Protein AF-A0A6G2VKL6-F1 (afdb_monomer_lite)

Secondary structure (DSSP, 8-state):
-PPPPPP--TTHHHHHHHHHHHHHHHHH--------PPPPPPSSPP--PPPPP---HHHHHHHHHHHHHHHHHHHHHTT--TT---------

Radius of gyration: 29.14 Å; chains: 1; bounding box: 83×34×46 Å

pLDDT: mean 72.25, std 14.51, range [41.91, 92.44]

Foldseek 3Di:
DDDDDDDPPPPVVVVVVVVVVVVCVVVVDPPDPPPDPPDDDDPDDDPPDDDDDPDDPVRVVVVQVVVVVCQVVVCVVVVPDPVDGDHDDDDD

Structure (mmCIF, N/CA/C/O backbone):
data_AF-A0A6G2VKL6-F1
#
_entry.id   AF-A0A6G2VKL6-F1
#
loop_
_atom_site.group_PDB
_atom_site.id
_atom_site.type_symbol
_atom_site.label_atom_id
_atom_site.label_alt_id
_atom_site.label_comp_id
_atom_site.label_asym_id
_atom_site.label_entity_id
_atom_site.label_seq_id
_atom_site.pdbx_PDB_ins_code
_atom_site.Cartn_x
_atom_site.Cartn_y
_atom_site.Cartn_z
_atom_site.occupancy
_atom_site.B_iso_or_equiv
_atom_site.auth_seq_id
_atom_site.auth_comp_id
_atom_site.auth_asym_id
_atom_site.auth_atom_id
_atom_site.pdbx_PDB_model_num
ATOM 1 N N . MET A 1 1 ? 69.534 20.590 11.400 1.00 41.91 1 MET A N 1
ATOM 2 C CA . MET A 1 1 ? 68.075 20.702 11.167 1.00 41.91 1 MET A CA 1
ATOM 3 C C . MET A 1 1 ? 67.853 20.786 9.660 1.00 41.91 1 MET A C 1
ATOM 5 O O . MET A 1 1 ? 68.397 21.690 9.044 1.00 41.91 1 MET A O 1
ATOM 9 N N . ARG A 1 2 ? 67.195 19.795 9.042 1.00 48.50 2 ARG A N 1
ATOM 10 C CA . ARG A 1 2 ? 66.952 19.741 7.584 1.00 48.50 2 ARG A CA 1
ATOM 11 C C . ARG A 1 2 ? 65.517 20.209 7.293 1.00 48.50 2 ARG A C 1
ATOM 13 O O . ARG A 1 2 ? 64.621 19.735 7.987 1.00 48.50 2 ARG A O 1
ATOM 20 N N . PRO A 1 3 ? 65.270 21.090 6.309 1.00 55.44 3 PRO A N 1
ATOM 21 C CA . PRO A 1 3 ? 63.914 21.499 5.963 1.00 55.44 3 PRO A CA 1
ATOM 22 C C . PRO A 1 3 ? 63.220 20.427 5.110 1.00 55.44 3 PRO A C 1
ATOM 24 O O . PRO A 1 3 ? 63.808 19.864 4.186 1.00 55.44 3 PRO A O 1
ATOM 27 N N . HIS A 1 4 ? 61.953 20.152 5.418 1.00 53.62 4 HIS A N 1
ATOM 28 C CA . HIS A 1 4 ? 61.096 19.279 4.621 1.00 53.62 4 HIS A CA 1
ATOM 29 C C . HIS A 1 4 ? 60.581 20.033 3.390 1.00 53.62 4 HIS A C 1
ATOM 31 O O . HIS A 1 4 ? 59.951 21.081 3.509 1.00 53.62 4 HIS A O 1
ATOM 37 N N . ARG A 1 5 ? 60.844 19.486 2.200 1.00 61.91 5 ARG A N 1
ATOM 38 C CA . ARG A 1 5 ? 60.327 19.986 0.921 1.00 61.91 5 ARG A CA 1
ATOM 39 C C . ARG A 1 5 ? 58.982 19.306 0.622 1.00 61.91 5 ARG A C 1
ATOM 41 O O . ARG A 1 5 ? 58.968 18.082 0.488 1.00 61.91 5 ARG A O 1
ATOM 48 N N . PRO A 1 6 ? 57.861 20.037 0.505 1.00 56.56 6 PRO A N 1
ATOM 49 C CA . PRO A 1 6 ? 56.589 19.439 0.113 1.00 56.56 6 PRO A CA 1
ATOM 50 C C . PRO A 1 6 ? 56.589 19.077 -1.383 1.00 56.56 6 PRO A C 1
ATOM 52 O O . PRO A 1 6 ? 57.000 19.864 -2.236 1.00 56.56 6 PRO A O 1
ATOM 55 N N . LEU A 1 7 ? 56.142 17.858 -1.690 1.00 61.97 7 LEU A N 1
ATOM 56 C CA . LEU A 1 7 ? 56.072 17.284 -3.037 1.00 61.97 7 LEU A CA 1
ATOM 57 C C . LEU A 1 7 ? 54.768 17.717 -3.753 1.00 61.97 7 LEU A C 1
ATOM 59 O O . LEU A 1 7 ? 53.684 17.475 -3.219 1.00 61.97 7 LEU A O 1
ATOM 63 N N . PRO A 1 8 ? 54.822 18.291 -4.971 1.00 55.94 8 PRO A N 1
ATOM 64 C CA . PRO A 1 8 ? 53.665 18.866 -5.673 1.00 55.94 8 PRO A CA 1
ATOM 65 C C . PRO A 1 8 ? 52.838 17.850 -6.493 1.00 55.94 8 PRO A C 1
ATOM 67 O O . PRO A 1 8 ? 52.177 18.218 -7.460 1.00 55.94 8 PRO A O 1
ATOM 70 N N . HIS A 1 9 ? 52.851 16.560 -6.150 1.00 56.88 9 HIS A N 1
ATOM 71 C CA . HIS A 1 9 ? 52.355 15.509 -7.057 1.00 56.88 9 HIS A CA 1
ATOM 72 C C . HIS A 1 9 ? 50.872 15.129 -6.898 1.00 56.88 9 HIS A C 1
ATOM 74 O O . HIS A 1 9 ? 50.346 14.414 -7.743 1.00 56.88 9 HIS A O 1
ATOM 80 N N . LYS A 1 10 ? 50.155 15.618 -5.874 1.00 53.66 10 LYS A N 1
ATOM 81 C CA . LYS A 1 10 ? 48.748 15.220 -5.635 1.00 53.66 10 LYS A CA 1
ATOM 82 C C . LYS A 1 10 ? 47.711 15.905 -6.536 1.00 53.66 10 LYS A C 1
ATOM 84 O O . LYS A 1 10 ? 46.598 15.409 -6.656 1.00 53.66 10 LYS A O 1
ATOM 89 N N . ARG A 1 11 ? 48.042 17.041 -7.160 1.00 52.62 11 ARG A N 1
ATOM 90 C CA . ARG A 1 11 ? 47.084 17.820 -7.974 1.00 52.62 11 ARG A CA 1
ATOM 91 C C . ARG A 1 11 ? 46.998 17.366 -9.432 1.00 52.62 11 ARG A C 1
ATOM 93 O O . ARG A 1 11 ? 45.955 17.534 -10.051 1.00 52.62 11 ARG A O 1
ATOM 100 N N . ALA A 1 12 ? 48.061 16.766 -9.961 1.00 53.88 12 ALA A N 1
ATOM 101 C CA . ALA A 1 12 ? 48.102 16.309 -11.349 1.00 53.88 12 ALA A CA 1
ATOM 102 C C . ALA A 1 12 ? 47.201 15.083 -11.591 1.00 53.88 12 ALA A C 1
ATOM 104 O O . ALA A 1 12 ? 46.602 14.951 -12.653 1.00 53.88 12 ALA A O 1
ATOM 105 N N . THR A 1 13 ? 47.046 14.214 -10.588 1.00 53.69 13 THR A N 1
ATOM 106 C CA . THR A 1 13 ? 46.295 12.955 -10.713 1.00 53.69 13 THR A CA 1
ATOM 107 C C . THR A 1 13 ? 44.778 13.161 -10.793 1.00 53.69 13 THR A C 1
ATOM 109 O O . THR A 1 13 ? 44.085 12.368 -11.419 1.00 53.69 13 THR A O 1
ATOM 112 N N . VAL A 1 14 ? 44.252 14.242 -10.208 1.00 52.97 14 VAL A N 1
ATOM 113 C CA . VAL A 1 14 ? 42.805 14.537 -10.199 1.00 52.97 14 VAL A CA 1
ATOM 114 C C . VAL A 1 14 ? 42.321 15.068 -11.557 1.00 52.97 14 VAL A C 1
ATOM 116 O O . VAL A 1 14 ? 41.212 14.755 -11.978 1.00 52.97 14 VAL A O 1
ATOM 119 N N . GLY A 1 15 ? 43.157 15.818 -12.285 1.00 53.94 15 GLY A N 1
ATOM 120 C CA . GLY A 1 15 ? 42.787 16.374 -13.594 1.00 53.94 15 GLY A CA 1
ATOM 121 C C . GLY A 1 15 ? 42.653 15.317 -14.695 1.00 53.94 15 GLY A C 1
ATOM 122 O O . GLY A 1 15 ? 41.753 15.403 -15.525 1.00 53.94 15 GLY A O 1
ATOM 123 N N . ALA A 1 16 ? 43.498 14.283 -14.673 1.00 56.97 16 ALA A N 1
ATOM 124 C CA . ALA A 1 16 ? 43.487 13.233 -15.693 1.00 56.97 16 ALA A CA 1
ATOM 125 C C . ALA A 1 16 ? 42.211 12.367 -15.654 1.00 56.97 16 ALA A C 1
ATOM 127 O O . ALA A 1 16 ? 41.712 11.961 -16.701 1.00 56.97 16 ALA A O 1
ATOM 128 N N . ALA A 1 17 ? 41.647 12.129 -14.464 1.00 57.16 17 ALA A N 1
ATOM 129 C CA . ALA A 1 17 ? 40.424 11.338 -14.305 1.00 57.16 17 ALA A CA 1
ATOM 130 C C . ALA A 1 17 ? 39.166 12.053 -14.841 1.00 57.16 17 ALA A C 1
ATOM 132 O O . ALA A 1 17 ? 38.260 11.417 -15.376 1.00 57.16 17 ALA A O 1
ATOM 133 N N . LEU A 1 18 ? 39.100 13.384 -14.739 1.00 59.22 18 LEU A N 1
ATOM 134 C CA . LEU A 1 18 ? 37.946 14.146 -15.233 1.00 59.22 18 LEU A CA 1
ATOM 135 C C . LEU A 1 18 ? 37.888 14.169 -16.768 1.00 59.22 18 LEU A C 1
ATOM 137 O O . LEU A 1 18 ? 36.809 14.057 -17.348 1.00 59.22 18 LEU A O 1
ATOM 141 N N . VAL A 1 19 ? 39.048 14.247 -17.427 1.00 63.44 19 VAL A N 1
ATOM 142 C CA . VAL A 1 19 ? 39.140 14.278 -18.895 1.00 63.44 19 VAL A CA 1
ATOM 143 C C . VAL A 1 19 ? 38.726 12.941 -19.518 1.00 63.44 19 VAL A C 1
ATOM 145 O O . VAL A 1 19 ? 38.013 12.937 -20.521 1.00 63.44 19 VAL A O 1
ATOM 148 N N . SER A 1 20 ? 39.096 11.804 -18.918 1.00 60.06 20 SER A N 1
ATOM 149 C CA . SER A 1 20 ? 38.681 10.490 -19.435 1.00 60.06 20 SER A CA 1
ATOM 150 C C . SER A 1 20 ? 37.169 10.276 -19.319 1.00 60.06 20 SER A C 1
ATOM 152 O O . SER A 1 20 ? 36.544 9.783 -20.255 1.00 60.06 20 SER A O 1
ATOM 154 N N . THR A 1 21 ? 36.561 10.708 -18.213 1.00 60.28 21 THR A N 1
ATOM 155 C CA . THR A 1 21 ? 35.112 10.583 -17.993 1.00 60.28 21 THR A CA 1
ATOM 156 C C . THR A 1 21 ? 34.319 11.408 -19.015 1.00 60.28 21 THR A C 1
ATOM 158 O O . THR A 1 21 ? 33.349 10.914 -19.586 1.00 60.28 21 THR A O 1
ATOM 161 N N . ALA A 1 22 ? 34.769 12.632 -19.322 1.00 59.94 22 ALA A N 1
ATOM 162 C CA . ALA A 1 22 ? 34.146 13.468 -20.352 1.00 59.94 22 ALA A CA 1
ATOM 163 C C . ALA A 1 22 ? 34.258 12.851 -21.760 1.00 59.94 22 ALA A C 1
ATOM 165 O O . ALA A 1 22 ? 33.294 12.885 -22.525 1.00 59.94 22 ALA A O 1
ATOM 166 N N . ALA A 1 23 ? 35.401 12.238 -22.087 1.00 59.72 23 ALA A N 1
ATOM 167 C CA . ALA A 1 23 ? 35.596 11.563 -23.369 1.00 59.72 23 ALA A CA 1
ATOM 168 C C . ALA A 1 23 ? 34.687 10.328 -23.531 1.00 59.72 23 ALA A C 1
ATOM 170 O O . ALA A 1 23 ? 34.112 10.130 -24.600 1.00 59.72 23 ALA A O 1
ATOM 171 N N . PHE A 1 24 ? 34.489 9.532 -22.472 1.00 62.06 24 PHE A N 1
ATOM 172 C CA . PHE A 1 24 ? 33.562 8.393 -22.510 1.00 62.06 24 PHE A CA 1
ATOM 173 C C . PHE A 1 24 ? 32.093 8.821 -22.633 1.00 62.06 24 PHE A C 1
ATOM 175 O O . PHE A 1 24 ? 31.346 8.185 -23.378 1.00 62.06 24 PHE A O 1
ATOM 182 N N . LEU A 1 25 ? 31.676 9.913 -21.976 1.00 61.12 25 LEU A N 1
ATOM 183 C CA . LEU A 1 25 ? 30.323 10.457 -22.161 1.00 61.12 25 LEU A CA 1
ATOM 184 C C . LEU A 1 25 ? 30.090 10.945 -23.599 1.00 61.12 25 LEU A C 1
ATOM 186 O O . LEU A 1 25 ? 29.015 10.715 -24.149 1.00 61.12 25 LEU A O 1
ATOM 190 N N . ALA A 1 26 ? 31.089 11.578 -24.220 1.00 60.06 26 ALA A N 1
ATOM 191 C CA . ALA A 1 26 ? 30.970 12.101 -25.581 1.00 60.06 26 ALA A CA 1
ATOM 192 C C . ALA A 1 26 ? 30.833 11.000 -26.649 1.00 60.06 26 ALA A C 1
ATOM 194 O O . ALA A 1 26 ? 30.146 11.202 -27.645 1.00 60.06 26 ALA A O 1
ATOM 195 N N . VAL A 1 27 ? 31.463 9.838 -26.448 1.00 62.91 27 VAL A N 1
ATOM 196 C CA . VAL A 1 27 ? 31.412 8.717 -27.407 1.00 62.91 27 VAL A CA 1
ATOM 197 C C . VAL A 1 27 ? 30.206 7.795 -27.165 1.00 62.91 27 VAL A C 1
ATOM 199 O O . VAL A 1 27 ? 29.715 7.176 -28.104 1.00 62.91 27 VAL A O 1
ATOM 202 N N . GLY A 1 28 ? 29.708 7.696 -25.926 1.00 59.41 28 GLY A N 1
ATOM 203 C CA . GLY A 1 28 ? 28.631 6.762 -25.563 1.00 59.41 28 GLY A CA 1
ATOM 204 C C . GLY A 1 28 ? 27.205 7.275 -25.791 1.00 59.41 28 GLY A C 1
ATOM 205 O O . GLY A 1 28 ? 26.273 6.477 -25.899 1.00 59.41 28 GLY A O 1
ATOM 206 N N . LEU A 1 29 ? 27.010 8.591 -25.874 1.00 61.88 29 LEU A N 1
ATOM 207 C CA . LEU A 1 29 ? 25.691 9.189 -26.070 1.00 61.88 29 LEU A CA 1
ATOM 208 C C . LEU A 1 29 ? 25.409 9.351 -27.567 1.00 61.88 29 LEU A C 1
ATOM 210 O O . LEU A 1 29 ? 25.532 10.436 -28.130 1.00 61.88 29 LEU A O 1
ATOM 214 N N . GLN A 1 30 ? 24.984 8.267 -28.216 1.00 55.59 30 GLN A N 1
ATOM 215 C CA . GLN A 1 30 ? 24.240 8.379 -29.470 1.00 55.59 30 GLN A CA 1
ATOM 216 C C . GLN A 1 30 ? 22.911 9.095 -29.177 1.00 55.59 30 GLN A C 1
ATOM 218 O O . GLN A 1 30 ? 21.913 8.478 -28.810 1.00 55.59 30 GLN A O 1
ATOM 223 N N . ALA A 1 31 ? 22.918 10.426 -29.272 1.00 59.47 31 ALA A N 1
ATOM 224 C CA . ALA A 1 31 ? 21.735 11.270 -29.166 1.00 59.47 31 ALA A CA 1
ATOM 225 C C . ALA A 1 31 ? 20.868 11.083 -30.420 1.00 59.47 31 ALA A C 1
ATOM 227 O O . ALA A 1 31 ? 20.814 11.932 -31.307 1.00 59.47 31 ALA A O 1
ATOM 228 N N . VAL A 1 32 ? 20.223 9.924 -30.520 1.00 63.25 32 VAL A N 1
ATOM 229 C CA . VAL A 1 32 ? 19.165 9.692 -31.498 1.00 63.25 32 VAL A CA 1
ATOM 230 C C . VAL A 1 32 ? 17.921 10.406 -30.969 1.00 63.25 32 VAL A C 1
ATOM 232 O O . VAL A 1 32 ? 17.599 10.246 -29.787 1.00 63.25 32 VAL A O 1
ATOM 235 N N . PRO A 1 33 ? 17.211 11.207 -31.781 1.00 58.94 33 PRO A N 1
ATOM 236 C CA . PRO A 1 33 ? 15.933 11.753 -31.357 1.00 58.94 33 PRO A CA 1
ATOM 237 C C . PRO A 1 33 ? 15.014 10.585 -30.993 1.00 58.94 33 PRO A C 1
ATOM 239 O O . PRO A 1 33 ? 14.733 9.722 -31.823 1.00 58.94 33 PRO A O 1
ATOM 242 N N . ALA A 1 34 ? 14.561 10.537 -29.741 1.00 58.22 34 ALA A N 1
ATOM 243 C CA . ALA A 1 34 ? 13.536 9.598 -29.318 1.00 58.22 34 ALA A CA 1
ATOM 244 C C . ALA A 1 34 ? 12.213 10.016 -29.974 1.00 58.22 34 ALA A C 1
ATOM 246 O O . ALA A 1 34 ? 11.408 10.737 -29.387 1.00 58.22 34 ALA A O 1
ATOM 247 N N . THR A 1 35 ? 11.992 9.597 -31.219 1.00 59.44 35 THR A N 1
ATOM 248 C CA . THR A 1 35 ? 10.710 9.747 -31.912 1.00 59.44 35 THR A CA 1
ATOM 249 C C . THR A 1 35 ? 9.743 8.698 -31.373 1.00 59.44 35 THR A C 1
ATOM 251 O O . THR A 1 35 ? 9.390 7.737 -32.055 1.00 59.44 35 THR A O 1
ATOM 254 N N . ALA A 1 36 ? 9.357 8.836 -30.106 1.00 60.94 36 ALA A N 1
ATOM 255 C CA . ALA A 1 36 ? 8.262 8.062 -29.550 1.00 60.94 36 ALA A CA 1
ATOM 256 C C . ALA A 1 36 ? 6.973 8.541 -30.226 1.00 60.94 36 ALA A C 1
ATOM 258 O O . ALA A 1 36 ? 6.533 9.672 -30.021 1.00 60.94 36 ALA A O 1
ATOM 259 N N . THR A 1 37 ? 6.389 7.692 -31.073 1.00 66.88 37 THR A N 1
ATOM 260 C CA . THR A 1 37 ? 5.046 7.940 -31.599 1.00 66.88 37 THR A CA 1
ATOM 261 C C . THR A 1 37 ? 4.093 8.072 -30.413 1.00 66.88 37 THR A C 1
ATOM 263 O O . THR A 1 37 ? 4.142 7.258 -29.487 1.00 66.88 37 THR A O 1
ATOM 266 N N . GLN A 1 38 ? 3.257 9.113 -30.397 1.00 63.22 38 GLN A N 1
ATOM 267 C CA . GLN A 1 38 ? 2.250 9.258 -29.349 1.00 63.22 38 GLN A CA 1
ATOM 268 C C . GLN A 1 38 ? 1.366 8.009 -29.360 1.00 63.22 38 GLN A C 1
ATOM 270 O O . GLN A 1 38 ? 0.840 7.622 -30.406 1.00 63.22 38 GLN A O 1
ATOM 275 N N . ALA A 1 39 ? 1.253 7.348 -28.207 1.00 65.25 39 ALA A N 1
ATOM 276 C CA . ALA A 1 39 ? 0.354 6.217 -28.056 1.00 65.25 39 ALA A CA 1
ATOM 277 C C . ALA A 1 39 ? -1.070 6.679 -28.385 1.00 65.25 39 ALA A C 1
ATOM 279 O O . ALA A 1 39 ? -1.490 7.755 -27.954 1.00 65.25 39 ALA A O 1
ATOM 280 N N . ALA A 1 40 ? -1.797 5.873 -29.162 1.00 72.62 40 ALA A N 1
ATOM 281 C CA . ALA A 1 40 ? -3.180 6.170 -29.504 1.00 72.62 40 ALA A CA 1
ATOM 282 C C . ALA A 1 40 ? -3.998 6.437 -28.221 1.00 72.62 40 ALA A C 1
ATOM 284 O O . ALA A 1 40 ? -3.744 5.790 -27.193 1.00 72.62 40 ALA A O 1
ATOM 285 N N . PRO A 1 41 ? -4.968 7.373 -28.257 1.00 67.56 41 PRO A N 1
ATOM 286 C CA . PRO A 1 41 ? -5.847 7.627 -27.125 1.00 67.56 41 PRO A CA 1
ATOM 287 C C . PRO A 1 41 ? -6.442 6.306 -26.646 1.00 67.56 41 PRO A C 1
ATOM 289 O O . PRO A 1 41 ? -7.050 5.570 -27.426 1.00 67.56 41 PRO A O 1
ATOM 292 N N . HIS A 1 42 ? -6.207 5.967 -25.379 1.00 67.38 42 HIS A N 1
ATOM 293 C CA . HIS A 1 42 ? -6.747 4.735 -24.828 1.00 67.38 42 HIS A CA 1
ATOM 294 C C . HIS A 1 42 ? -8.280 4.820 -24.880 1.00 67.38 42 HIS A C 1
ATOM 296 O O . HIS A 1 42 ? -8.837 5.835 -24.466 1.00 67.38 42 HIS A O 1
ATOM 302 N N . PRO A 1 43 ? -8.982 3.773 -25.350 1.00 70.56 43 PRO A N 1
ATOM 303 C CA . PRO A 1 43 ? -10.442 3.792 -25.481 1.00 70.56 43 PRO A CA 1
ATOM 304 C C . PRO A 1 43 ? -11.172 3.806 -24.127 1.00 70.56 43 PRO A C 1
ATOM 306 O O . PRO A 1 43 ? -12.394 3.907 -24.080 1.00 70.56 43 PRO A O 1
ATOM 309 N N . GLY A 1 44 ? -10.440 3.682 -23.017 1.00 73.25 44 GLY A N 1
ATOM 310 C CA . GLY A 1 44 ? -10.984 3.822 -21.674 1.00 73.25 44 GLY A CA 1
ATOM 311 C C . GLY A 1 44 ? -11.047 5.287 -21.255 1.00 73.25 44 GLY A C 1
ATOM 312 O O . GLY A 1 44 ? -10.086 6.028 -21.443 1.00 73.25 44 GLY A O 1
ATOM 313 N N . GLY A 1 45 ? -12.159 5.685 -20.631 1.00 75.44 45 GLY A N 1
ATOM 314 C CA . GLY A 1 45 ? -12.269 6.995 -19.994 1.00 75.44 45 GLY A CA 1
ATOM 315 C C . GLY A 1 45 ? -11.094 7.258 -19.048 1.00 75.44 45 GLY A C 1
ATOM 316 O O . GLY A 1 45 ? -10.592 6.337 -18.390 1.00 75.44 45 GLY A O 1
ATOM 317 N N . LEU A 1 46 ? -10.653 8.517 -18.997 1.00 67.62 46 LEU A N 1
ATOM 318 C CA . LEU A 1 46 ? -9.640 8.971 -18.049 1.00 67.62 46 LEU A CA 1
A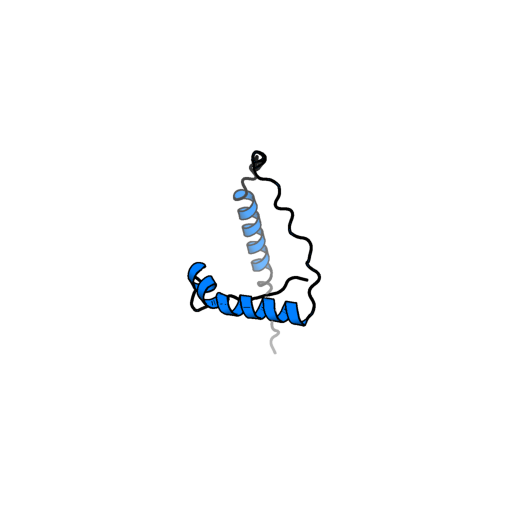TOM 319 C C . LEU A 1 46 ? -10.065 8.524 -16.645 1.00 67.62 46 LEU A C 1
ATOM 321 O O . LEU A 1 46 ? -11.192 8.798 -16.231 1.00 67.62 46 LEU A O 1
ATOM 325 N N . ARG A 1 47 ? -9.185 7.827 -15.910 1.00 67.62 47 ARG A N 1
ATOM 326 C CA . ARG A 1 47 ? -9.390 7.623 -14.470 1.00 67.62 47 ARG A CA 1
ATOM 327 C C . ARG A 1 47 ? -9.247 8.990 -13.810 1.00 67.62 47 ARG A C 1
ATOM 329 O O . ARG A 1 47 ? -8.154 9.391 -13.427 1.00 67.62 47 ARG A O 1
ATOM 336 N N . THR A 1 48 ? -10.349 9.720 -13.720 1.00 65.62 48 THR A N 1
ATOM 337 C CA . THR A 1 48 ? -10.461 10.858 -12.820 1.00 65.62 48 THR A CA 1
ATOM 338 C C . THR A 1 48 ? -10.317 10.284 -11.416 1.00 65.62 48 THR A C 1
ATOM 340 O O . THR A 1 48 ? -11.174 9.511 -10.983 1.00 65.62 48 THR A O 1
ATOM 343 N N . GLY A 1 49 ? -9.193 10.555 -10.751 1.00 64.62 49 GLY A N 1
ATOM 344 C CA . GLY A 1 49 ? -9.027 10.193 -9.345 1.00 64.62 49 GLY A CA 1
ATOM 345 C C . GLY A 1 49 ? -10.230 10.703 -8.551 1.00 64.62 49 GLY A C 1
ATOM 346 O O . GLY A 1 49 ? -10.725 11.796 -8.825 1.00 64.62 49 GLY A O 1
ATOM 347 N N . GLY A 1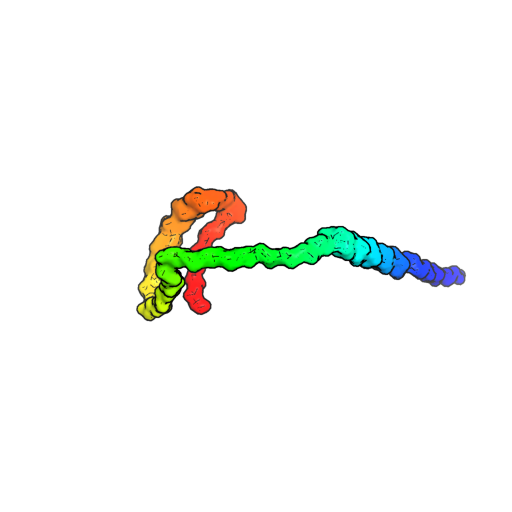 50 ? -10.753 9.882 -7.639 1.00 67.44 50 GLY A N 1
ATOM 348 C CA . GLY A 1 50 ? -11.846 10.308 -6.770 1.00 67.44 50 GLY A CA 1
ATOM 349 C C . GLY A 1 50 ? -11.407 11.515 -5.944 1.00 67.44 50 GLY A C 1
ATOM 350 O O . GLY A 1 50 ? -10.276 11.552 -5.467 1.00 67.44 50 GLY A O 1
ATOM 351 N N . THR A 1 51 ? -12.288 12.503 -5.802 1.00 65.00 51 THR A N 1
ATOM 352 C CA . THR A 1 51 ? -12.097 13.609 -4.857 1.00 65.00 51 THR A CA 1
ATOM 353 C C . THR A 1 51 ? -11.966 13.057 -3.439 1.00 65.00 51 THR A C 1
ATOM 355 O O . THR A 1 51 ? -12.645 12.081 -3.112 1.00 65.00 51 THR A O 1
ATOM 358 N N . GLU A 1 52 ? -11.122 13.675 -2.607 1.00 65.88 52 GLU A N 1
ATOM 359 C CA . GLU A 1 52 ? -10.962 13.290 -1.201 1.00 65.88 52 GLU A CA 1
ATOM 360 C C . GLU A 1 52 ? -12.326 13.239 -0.505 1.00 65.88 52 GLU A C 1
ATOM 362 O O . GLU A 1 52 ? -13.106 14.192 -0.547 1.00 65.88 52 GLU A O 1
ATOM 367 N N . ALA A 1 53 ? -12.645 12.088 0.087 1.00 72.75 53 ALA A 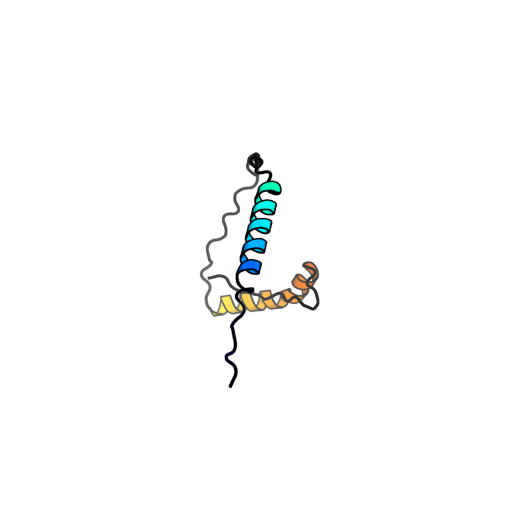N 1
ATOM 368 C CA . ALA A 1 53 ? -13.841 11.949 0.899 1.00 72.75 53 ALA A CA 1
ATOM 369 C C . ALA A 1 53 ? -13.608 12.668 2.231 1.00 72.75 53 ALA A C 1
ATOM 371 O O . ALA A 1 53 ? -12.578 12.456 2.871 1.00 72.75 53 ALA A O 1
ATOM 372 N N . GLU A 1 54 ? -14.570 13.481 2.673 1.00 76.31 54 GLU A N 1
ATOM 373 C CA . GLU A 1 54 ? -14.505 14.078 4.006 1.00 76.31 54 GLU A CA 1
ATOM 374 C C . GLU A 1 54 ? -14.665 12.962 5.051 1.00 76.31 54 GLU A C 1
ATOM 376 O O . GLU A 1 54 ? -15.747 12.397 5.235 1.00 76.31 54 GLU A O 1
ATOM 381 N N . LEU A 1 55 ? -13.558 12.581 5.688 1.00 80.69 55 LEU A N 1
ATOM 382 C CA . LEU A 1 55 ? -13.514 11.521 6.690 1.00 80.69 55 LEU A CA 1
ATOM 383 C C . LEU A 1 55 ? -13.319 12.129 8.075 1.00 80.69 55 LEU A C 1
ATOM 385 O O . LEU A 1 55 ? -12.391 12.899 8.316 1.00 80.69 55 LEU A O 1
ATOM 389 N N . SER A 1 56 ? -14.153 11.718 9.030 1.00 85.88 56 SER A N 1
ATOM 390 C CA . SER A 1 56 ? -13.871 11.993 10.442 1.00 85.88 56 SER A CA 1
ATOM 391 C C . SER A 1 56 ? -12.609 11.240 10.906 1.00 85.88 56 SER A C 1
ATOM 393 O O . SER A 1 56 ? -12.320 10.152 10.394 1.00 85.88 56 SER A O 1
ATOM 395 N N . PRO A 1 57 ? -11.894 11.717 11.944 1.00 85.94 57 PRO A N 1
ATOM 396 C CA . PRO A 1 57 ? -10.703 11.032 12.459 1.00 85.94 57 PRO A CA 1
ATOM 397 C C . PRO A 1 57 ? -10.947 9.573 12.881 1.00 85.94 57 PRO A C 1
ATOM 399 O O . PRO A 1 57 ? -10.066 8.724 12.761 1.00 85.94 57 PRO A O 1
ATOM 402 N N . ALA A 1 58 ? -12.152 9.255 13.365 1.00 87.31 58 ALA A N 1
ATOM 403 C CA . ALA A 1 58 ? -12.521 7.892 13.741 1.00 87.31 58 ALA A CA 1
ATOM 404 C C . ALA A 1 58 ? -12.694 6.978 12.517 1.00 87.31 58 ALA A C 1
ATOM 406 O O . ALA A 1 58 ? -12.216 5.844 12.525 1.00 87.31 58 ALA A O 1
ATOM 407 N N . GLN A 1 59 ? -13.338 7.475 11.457 1.00 86.88 59 GLN A N 1
ATOM 408 C CA . GLN A 1 59 ? -13.500 6.734 10.201 1.00 86.88 59 GLN A CA 1
ATOM 409 C C . GLN A 1 59 ? -12.156 6.519 9.509 1.00 86.88 59 GLN A C 1
ATOM 411 O O . GLN A 1 59 ? -11.883 5.425 9.022 1.00 86.88 59 GLN A O 1
ATOM 416 N N . HIS A 1 60 ? -11.295 7.535 9.528 1.00 87.31 60 HIS A N 1
ATOM 417 C CA . HIS A 1 60 ? -9.938 7.436 9.007 1.00 87.31 60 HIS A CA 1
ATOM 418 C C . HIS A 1 60 ? -9.139 6.323 9.691 1.00 87.31 60 HIS A C 1
ATOM 420 O O . HIS A 1 60 ? -8.624 5.423 9.026 1.00 87.31 60 HIS A O 1
ATOM 426 N N . ARG A 1 61 ? -9.126 6.305 11.029 1.00 89.31 61 ARG A N 1
ATOM 427 C CA . ARG A 1 61 ? -8.477 5.233 11.795 1.00 89.31 61 ARG A CA 1
ATOM 428 C C . ARG A 1 61 ? -9.029 3.853 11.459 1.00 89.31 61 ARG A C 1
ATOM 430 O O . ARG A 1 61 ? -8.246 2.933 11.248 1.00 89.31 61 ARG A O 1
ATOM 437 N N . ALA A 1 62 ? -10.351 3.718 11.378 1.00 89.69 62 ALA A N 1
ATOM 438 C CA . ALA A 1 62 ? -10.987 2.448 11.040 1.00 89.69 62 ALA A CA 1
ATOM 439 C C . ALA A 1 62 ? -10.574 1.948 9.642 1.00 89.69 62 ALA A C 1
ATOM 441 O O . ALA A 1 62 ? -10.311 0.758 9.460 1.00 89.69 62 ALA A O 1
ATOM 442 N N . LEU A 1 63 ? -10.455 2.851 8.663 1.00 87.81 63 LEU A N 1
ATOM 443 C CA . LEU A 1 63 ? -9.990 2.511 7.317 1.00 87.81 63 LEU A CA 1
ATOM 444 C C . LEU A 1 63 ? -8.530 2.053 7.319 1.00 87.81 63 LEU A C 1
ATOM 446 O O . LEU A 1 63 ? -8.228 0.996 6.757 1.00 87.81 63 LEU A O 1
ATOM 450 N N . VAL A 1 64 ? -7.650 2.797 7.995 1.00 89.75 64 VAL A N 1
ATOM 451 C CA . VAL A 1 64 ? -6.230 2.440 8.133 1.00 89.75 64 VAL A CA 1
ATOM 452 C C . VAL A 1 64 ? -6.074 1.084 8.826 1.00 89.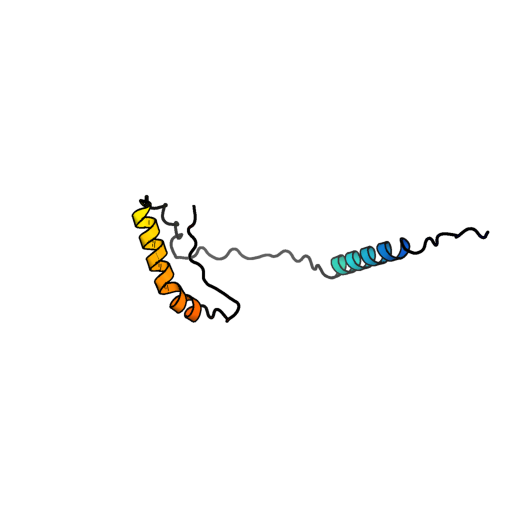75 64 VAL A C 1
ATOM 454 O O . VAL A 1 64 ? -5.302 0.247 8.359 1.00 89.75 64 VAL A O 1
ATOM 457 N N . GLU A 1 65 ? -6.826 0.830 9.896 1.00 90.25 65 GLU A N 1
ATOM 458 C CA . GLU A 1 65 ? -6.819 -0.454 10.605 1.00 90.25 65 GLU A CA 1
ATOM 459 C C . GLU A 1 65 ? -7.287 -1.604 9.705 1.00 90.25 65 GLU A C 1
ATOM 461 O O . GLU A 1 65 ? -6.628 -2.645 9.655 1.00 90.25 65 GLU A O 1
ATOM 466 N N . SER A 1 66 ? -8.359 -1.419 8.926 1.00 90.25 66 SER A N 1
ATOM 467 C CA . SER A 1 66 ? -8.806 -2.455 7.983 1.00 90.25 66 SER A CA 1
ATOM 468 C C . SER A 1 66 ? -7.745 -2.751 6.915 1.00 90.25 66 SER A C 1
ATOM 470 O O . SER A 1 66 ? -7.444 -3.912 6.638 1.00 90.25 66 SER A O 1
ATOM 472 N N . ALA A 1 67 ? -7.078 -1.724 6.378 1.00 88.62 67 ALA A N 1
ATOM 473 C CA . ALA A 1 67 ? -6.018 -1.900 5.388 1.00 88.62 67 ALA A CA 1
ATOM 474 C C . ALA A 1 67 ? -4.797 -2.634 5.976 1.00 88.62 67 ALA A C 1
ATOM 476 O O . ALA A 1 67 ? -4.160 -3.454 5.301 1.00 88.62 67 ALA A O 1
ATOM 477 N N . GLN A 1 68 ? -4.486 -2.401 7.255 1.00 91.12 68 GLN A N 1
ATOM 478 C CA . GLN A 1 68 ? -3.414 -3.114 7.951 1.00 91.12 68 GLN A CA 1
ATOM 479 C C . GLN A 1 68 ? -3.701 -4.617 8.064 1.00 91.12 68 GLN A C 1
ATOM 481 O O . GLN A 1 68 ? -2.782 -5.419 7.899 1.00 91.12 68 GLN A O 1
ATOM 486 N N . GLN A 1 69 ? -4.958 -5.028 8.249 1.00 92.19 69 GLN A N 1
ATOM 487 C CA . GLN A 1 69 ? -5.328 -6.451 8.331 1.00 92.19 69 GLN A CA 1
ATOM 488 C C . GLN A 1 69 ? -5.032 -7.216 7.031 1.00 92.19 69 GLN A C 1
ATOM 490 O O . GLN A 1 69 ? -4.632 -8.380 7.068 1.00 92.19 69 GLN A O 1
ATOM 495 N N . HIS A 1 70 ? -5.151 -6.558 5.877 1.00 90.81 70 HIS A N 1
ATOM 496 C CA . HIS A 1 70 ? -4.879 -7.169 4.571 1.00 90.81 70 HIS A CA 1
ATOM 497 C C . HIS A 1 70 ? -3.399 -7.130 4.161 1.00 90.81 70 HIS A C 1
ATOM 499 O O . HIS A 1 70 ? -3.005 -7.788 3.196 1.00 90.81 70 HIS A O 1
ATOM 505 N N . THR A 1 71 ? -2.558 -6.406 4.904 1.00 89.94 71 THR A N 1
ATOM 506 C CA . THR A 1 71 ? -1.156 -6.134 4.553 1.00 89.94 71 THR A CA 1
ATOM 507 C C . THR A 1 71 ? -0.336 -7.406 4.328 1.00 89.94 71 THR A C 1
ATOM 509 O O . THR A 1 71 ? 0.431 -7.462 3.372 1.00 89.94 71 THR A O 1
ATOM 512 N N . ALA A 1 72 ? -0.511 -8.449 5.147 1.00 88.25 72 ALA A N 1
ATOM 513 C CA . ALA A 1 72 ? 0.253 -9.694 5.012 1.00 88.25 72 ALA A CA 1
ATOM 514 C C . ALA A 1 72 ? -0.097 -10.469 3.730 1.00 88.25 72 ALA A C 1
ATOM 516 O O . ALA A 1 72 ? 0.789 -10.968 3.032 1.00 88.25 72 ALA A O 1
ATOM 517 N N . THR A 1 73 ? -1.387 -10.544 3.397 1.00 90.56 73 THR A N 1
ATOM 518 C CA . THR A 1 73 ? -1.860 -11.189 2.167 1.00 90.56 73 THR A CA 1
ATOM 519 C C . THR A 1 73 ? -1.381 -10.416 0.945 1.00 90.56 73 THR A C 1
ATOM 521 O O . THR A 1 73 ? -0.830 -11.012 0.024 1.00 90.56 73 THR A O 1
ATOM 524 N N . THR A 1 74 ? -1.504 -9.088 0.963 1.00 89.38 74 THR A N 1
ATOM 525 C CA . THR A 1 74 ? -1.033 -8.229 -0.129 1.00 89.38 74 THR A CA 1
ATOM 526 C C . THR A 1 74 ? 0.484 -8.301 -0.293 1.00 89.38 74 THR A C 1
ATOM 528 O O . THR A 1 74 ? 0.961 -8.431 -1.414 1.00 89.38 74 THR A O 1
ATOM 531 N N . ALA A 1 75 ? 1.249 -8.300 0.803 1.00 91.06 75 ALA A N 1
ATOM 532 C CA . ALA A 1 75 ? 2.701 -8.468 0.769 1.00 91.06 75 ALA A CA 1
ATOM 533 C C . ALA A 1 75 ? 3.109 -9.786 0.095 1.00 91.06 75 ALA A C 1
ATOM 535 O O . ALA A 1 75 ? 4.032 -9.801 -0.716 1.00 91.06 75 ALA A O 1
ATOM 536 N N . ARG A 1 76 ? 2.378 -10.878 0.367 1.00 89.19 76 ARG A N 1
ATOM 537 C CA . ARG A 1 76 ? 2.597 -12.171 -0.293 1.00 89.19 76 ARG A CA 1
ATOM 538 C C . ARG A 1 76 ? 2.261 -12.117 -1.784 1.00 89.19 76 ARG A C 1
ATOM 540 O O . ARG A 1 76 ? 3.044 -12.617 -2.584 1.00 89.19 76 ARG A O 1
ATOM 547 N N . THR A 1 77 ? 1.137 -11.507 -2.160 1.00 91.88 77 THR A N 1
ATOM 548 C CA . THR A 1 77 ? 0.730 -11.350 -3.570 1.00 91.88 77 THR A CA 1
ATOM 549 C C . THR A 1 77 ? 1.718 -10.498 -4.365 1.00 91.88 77 THR A C 1
ATOM 551 O O . THR A 1 77 ? 1.977 -10.785 -5.529 1.00 91.88 77 THR A O 1
ATOM 554 N N . LEU A 1 78 ? 2.292 -9.471 -3.737 1.00 91.38 78 LEU A N 1
ATOM 555 C CA . LEU A 1 78 ? 3.312 -8.613 -4.340 1.00 91.38 78 LEU A CA 1
ATOM 556 C C . LEU A 1 78 ? 4.715 -9.240 -4.332 1.00 91.38 78 LEU A C 1
ATOM 558 O O . LEU A 1 78 ? 5.630 -8.663 -4.909 1.00 91.38 78 LEU A O 1
ATOM 562 N N . GLY A 1 79 ? 4.893 -10.404 -3.699 1.00 90.19 79 GLY A N 1
ATOM 563 C CA . GLY A 1 79 ? 6.179 -11.098 -3.641 1.00 90.19 79 GLY A CA 1
ATOM 564 C C . GLY A 1 79 ? 7.223 -10.413 -2.758 1.00 90.19 79 GLY A C 1
ATOM 565 O O . GLY A 1 79 ? 8.412 -10.585 -3.010 1.00 90.19 79 GLY A O 1
ATOM 566 N N . LEU A 1 80 ? 6.801 -9.652 -1.740 1.00 91.62 80 LEU A N 1
ATOM 567 C CA . LEU A 1 80 ? 7.730 -8.959 -0.844 1.00 91.62 80 LEU A CA 1
ATOM 568 C C . LEU A 1 80 ? 8.611 -9.958 -0.084 1.00 91.62 80 LEU A C 1
ATOM 570 O O . LEU A 1 80 ? 8.112 -10.912 0.526 1.00 91.62 80 LEU A O 1
ATOM 574 N N . GLY A 1 81 ? 9.923 -9.730 -0.131 1.00 86.25 81 GLY A N 1
ATOM 575 C CA . GLY A 1 81 ? 10.920 -10.587 0.507 1.00 86.25 81 GLY A CA 1
ATOM 576 C C . GLY A 1 81 ? 11.079 -10.336 2.010 1.00 86.25 81 GLY A C 1
ATOM 577 O O . GLY A 1 81 ? 10.499 -9.424 2.587 1.00 86.25 81 GLY A O 1
ATOM 578 N N . ALA A 1 82 ? 11.950 -11.113 2.662 1.00 85.88 82 ALA A N 1
ATOM 579 C CA . ALA A 1 82 ? 12.220 -10.990 4.103 1.00 85.88 82 ALA A CA 1
ATOM 580 C C . ALA A 1 82 ? 12.825 -9.633 4.525 1.00 85.88 82 ALA A C 1
ATOM 582 O O . ALA A 1 82 ? 12.841 -9.305 5.709 1.00 85.88 82 ALA A O 1
ATOM 583 N N . GLN A 1 83 ? 13.344 -8.862 3.568 1.00 89.81 83 GLN A N 1
ATOM 584 C CA . GLN A 1 83 ? 13.925 -7.537 3.790 1.00 89.81 83 GLN A CA 1
ATOM 585 C C . GLN A 1 83 ? 12.946 -6.396 3.476 1.00 89.81 83 GLN A C 1
ATOM 587 O O . GLN A 1 83 ? 13.273 -5.233 3.703 1.00 89.81 83 GLN A O 1
ATOM 592 N N . GLU A 1 84 ? 11.751 -6.705 2.971 1.00 87.75 84 GLU A N 1
ATOM 593 C CA . GLU A 1 84 ? 10.790 -5.723 2.479 1.00 87.75 84 GLU A CA 1
ATOM 594 C C . GLU A 1 84 ? 9.504 -5.769 3.305 1.00 87.75 84 GLU A C 1
ATOM 596 O O . GLU A 1 84 ? 9.040 -6.826 3.732 1.00 87.75 84 GLU A O 1
ATOM 601 N N . 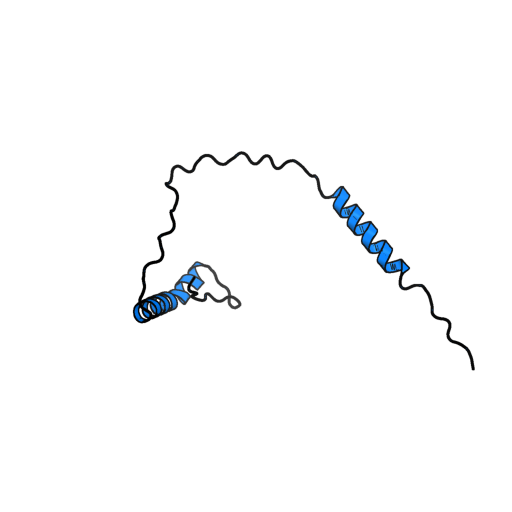LYS A 1 85 ? 8.909 -4.598 3.549 1.00 90.00 85 LYS A N 1
ATOM 602 C CA . LYS A 1 85 ? 7.701 -4.475 4.367 1.00 90.00 85 LYS A CA 1
ATOM 603 C C . LYS A 1 85 ? 6.699 -3.542 3.709 1.00 90.00 85 LYS A C 1
ATOM 605 O O . LYS A 1 85 ? 7.010 -2.387 3.429 1.00 90.00 85 LYS A O 1
ATOM 610 N N . LEU A 1 86 ? 5.466 -4.021 3.562 1.00 92.44 86 LEU A N 1
ATOM 611 C CA . LEU A 1 86 ? 4.338 -3.186 3.171 1.00 92.44 86 LEU A CA 1
ATOM 612 C C . LEU A 1 86 ? 3.825 -2.408 4.386 1.00 92.44 86 LEU A C 1
ATOM 614 O O . LEU A 1 86 ? 3.572 -2.981 5.448 1.00 92.44 86 LEU A O 1
ATOM 618 N N . VAL A 1 87 ? 3.706 -1.091 4.236 1.00 91.56 87 VAL A N 1
ATOM 619 C CA . VAL A 1 87 ? 3.217 -0.185 5.278 1.00 91.56 87 VAL A CA 1
ATOM 620 C C . VAL A 1 87 ? 2.054 0.608 4.713 1.00 91.56 87 VAL A C 1
ATOM 622 O O . VAL A 1 87 ? 2.181 1.236 3.665 1.00 91.56 87 VAL A O 1
ATOM 625 N N . VAL A 1 88 ? 0.932 0.594 5.429 1.00 91.56 88 VAL A N 1
ATOM 626 C CA . VAL A 1 88 ? -0.213 1.445 5.106 1.00 91.56 88 VAL A CA 1
ATOM 627 C C . VAL A 1 88 ? 0.154 2.885 5.442 1.00 91.56 88 VAL A C 1
ATOM 629 O O . VAL A 1 88 ? 0.516 3.192 6.581 1.00 91.56 88 VAL A O 1
ATOM 632 N N . LYS A 1 89 ? 0.085 3.757 4.439 1.00 87.44 89 LYS A N 1
ATOM 633 C CA . LYS A 1 89 ? 0.322 5.190 4.570 1.00 87.44 89 LYS A CA 1
ATOM 634 C C . LYS A 1 89 ? -0.875 5.919 3.980 1.00 87.44 89 LYS A C 1
ATOM 636 O O . LYS A 1 89 ? -1.350 5.551 2.910 1.00 87.44 89 LYS A O 1
ATOM 641 N N . ASP A 1 90 ? -1.329 6.924 4.706 1.00 84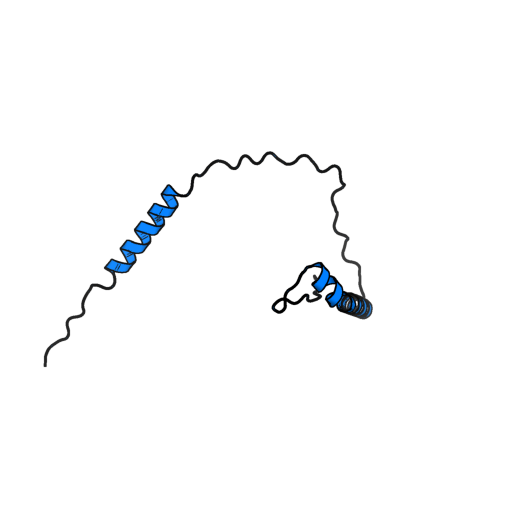.12 90 ASP A N 1
ATOM 642 C CA . ASP A 1 90 ? -2.319 7.865 4.217 1.00 84.12 90 ASP A CA 1
ATOM 643 C C . ASP A 1 90 ? -1.663 8.983 3.391 1.00 84.12 90 ASP A C 1
ATOM 645 O O . ASP A 1 90 ? -0.489 9.301 3.610 1.00 84.12 90 ASP A O 1
ATOM 649 N N . VAL A 1 91 ? -2.406 9.560 2.451 1.00 72.75 91 VAL A N 1
ATOM 650 C CA . VAL A 1 91 ? -1.964 10.666 1.588 1.00 72.75 91 VAL A CA 1
ATOM 651 C C . VAL A 1 91 ? -2.854 11.877 1.854 1.00 72.75 91 VAL A C 1
ATOM 653 O O . VAL A 1 91 ? -4.063 11.783 1.681 1.00 72.75 91 VAL A O 1
ATOM 656 N N . VAL A 1 92 ? -2.229 12.976 2.289 1.00 62.00 92 VAL A N 1
ATOM 657 C CA . VAL A 1 92 ? -2.819 14.299 2.565 1.00 62.00 92 VAL A CA 1
ATOM 658 C C . VAL A 1 92 ? -1.997 15.343 1.822 1.00 62.00 92 VAL A C 1
ATOM 660 O O . VAL A 1 92 ? -0.757 15.147 1.765 1.00 62.00 92 VAL A O 1
#

Sequence (92 aa):
MRPHRPLPHKRATVGAALVSTAAFLAVGLQAVPATATQAAPHPGGLRTGGTEAELSPAQHRALVESAQQHTATTARTLGLGAQEKLVVKDVV